Protein AF-A0A3S0AS24-F1 (afdb_monomer_lite)

pLDDT: mean 82.42, std 18.76, range [34.5, 97.25]

Radius of gyration: 25.67 Å; chains: 1; bounding box: 55×40×89 Å

Sequence (130 aa):
MEHPVVGIARPVATGILGVAVSIGLSGCAGFYQQHRDFQNGWRTGEIVEIGRATEIQRSGRTDCRKTVSPNELALNRFAILADRSTG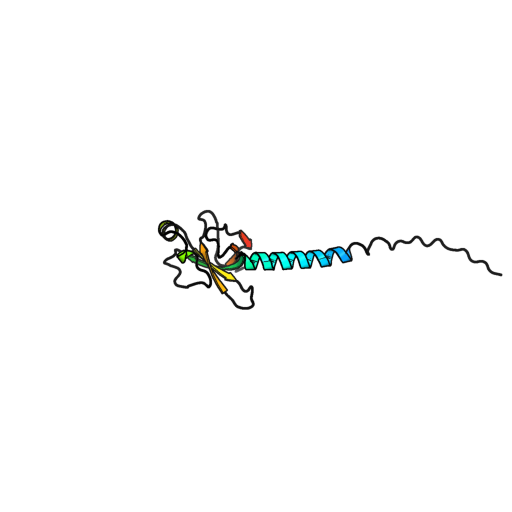QRHAHIVMLDPETSLELGDIVSTNVVRCGTPIRVLSHARAPHG

Foldseek 3Di:
DDDDDDDPDDPPPPDPVPPPVVVVVVVVVVVVVVVVCVVQQKFWFFWADKAQLVVPPDDFPFAVCVPDDPVLSHPWMWTWGWGCVPVDTTTAIATADPPDDADGGFTWIFGRHPHPTYIGGPGHHDDPPD

Secondary structure (DSSP, 8-state):
-------------SSSTTTHHHHHHHHHHHHHHHHHHHHTTEEEEEEEEEEETTT-----SEEGGGTS-HHHHHH-EEEEEEE-TTSS-EEEEEEEPTT----TT-EEEEESSSTTPPPEEEEPPPPP--

Structure (mmCIF, N/CA/C/O backbone):
data_AF-A0A3S0AS24-F1
#
_entry.id   AF-A0A3S0AS24-F1
#
loop_
_atom_site.group_PDB
_atom_site.id
_atom_site.type_symbol
_atom_site.label_atom_id
_atom_site.label_alt_id
_atom_site.label_comp_id
_atom_site.label_asym_id
_atom_site.label_entity_id
_atom_site.label_seq_id
_atom_site.pdbx_PDB_ins_code
_atom_site.Cartn_x
_atom_sit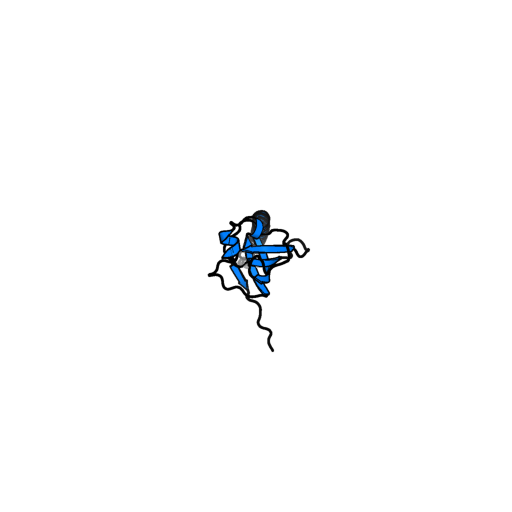e.Cartn_y
_atom_site.Cartn_z
_atom_site.occupancy
_atom_site.B_iso_or_equiv
_atom_site.auth_seq_id
_atom_site.auth_comp_id
_atom_site.auth_asym_id
_atom_site.auth_atom_id
_atom_site.pdbx_PDB_model_num
ATOM 1 N N . MET A 1 1 ? 41.341 -0.493 -74.377 1.00 36.25 1 MET A N 1
ATOM 2 C CA . MET A 1 1 ? 40.927 0.875 -74.003 1.00 36.25 1 MET A CA 1
ATOM 3 C C . MET A 1 1 ? 39.398 0.846 -73.956 1.00 36.25 1 MET A C 1
ATOM 5 O O . MET A 1 1 ? 38.766 1.083 -74.968 1.00 36.25 1 MET A O 1
ATOM 9 N N . GLU A 1 2 ? 38.789 0.131 -73.007 1.00 37.09 2 GLU A N 1
ATOM 10 C CA . GLU A 1 2 ? 38.563 0.483 -71.588 1.00 37.09 2 GLU A CA 1
ATOM 11 C C . GLU A 1 2 ? 37.640 1.706 -71.428 1.00 37.09 2 GLU A C 1
ATOM 13 O O . GLU A 1 2 ? 38.128 2.819 -71.271 1.00 37.09 2 GLU A O 1
ATOM 18 N N . HIS A 1 3 ? 36.321 1.486 -71.411 1.00 34.50 3 HIS A N 1
ATOM 19 C CA . HIS A 1 3 ? 35.382 2.294 -70.622 1.00 34.50 3 HIS A CA 1
ATOM 20 C C . HIS A 1 3 ? 34.337 1.357 -69.990 1.00 34.50 3 HIS A C 1
ATOM 22 O O . HIS A 1 3 ? 33.562 0.738 -70.723 1.00 34.50 3 HIS A O 1
ATOM 28 N N . PRO A 1 4 ? 34.329 1.194 -68.655 1.00 41.06 4 PRO A N 1
ATOM 29 C CA . PRO A 1 4 ? 33.414 0.287 -67.981 1.00 41.06 4 PRO A CA 1
ATOM 30 C C . PRO A 1 4 ? 32.018 0.899 -67.822 1.00 41.06 4 PRO A C 1
ATOM 32 O O . PRO A 1 4 ? 31.844 2.085 -67.545 1.00 41.06 4 PRO A O 1
ATOM 35 N N . VAL A 1 5 ? 31.022 0.028 -67.972 1.00 43.16 5 VAL A N 1
ATOM 36 C CA . VAL A 1 5 ? 29.609 0.257 -67.664 1.00 43.16 5 VAL A CA 1
ATOM 37 C C . VAL A 1 5 ? 29.468 0.593 -66.177 1.00 43.16 5 VAL A C 1
ATOM 39 O O . VAL A 1 5 ? 29.747 -0.239 -65.314 1.00 43.16 5 VAL A O 1
ATOM 42 N N . VAL A 1 6 ? 29.021 1.812 -65.869 1.00 44.31 6 VAL A N 1
ATOM 43 C CA . VAL A 1 6 ? 28.631 2.215 -64.512 1.00 44.31 6 VAL A CA 1
ATOM 44 C C . VAL A 1 6 ? 27.309 1.528 -64.170 1.00 44.31 6 VAL A C 1
ATOM 46 O O . VAL A 1 6 ? 26.243 1.894 -64.665 1.00 44.31 6 VAL A O 1
ATOM 49 N N . GLY A 1 7 ? 27.393 0.491 -63.338 1.00 38.81 7 GLY A N 1
ATOM 50 C CA . GLY A 1 7 ? 26.240 -0.179 -62.752 1.00 38.81 7 GLY A CA 1
ATOM 51 C C . GLY A 1 7 ? 25.493 0.752 -61.798 1.00 38.81 7 GLY A C 1
ATOM 52 O O . GLY A 1 7 ? 26.069 1.299 -60.858 1.00 38.81 7 GLY A O 1
ATOM 53 N N . ILE A 1 8 ? 24.192 0.916 -62.032 1.00 46.84 8 ILE A N 1
ATOM 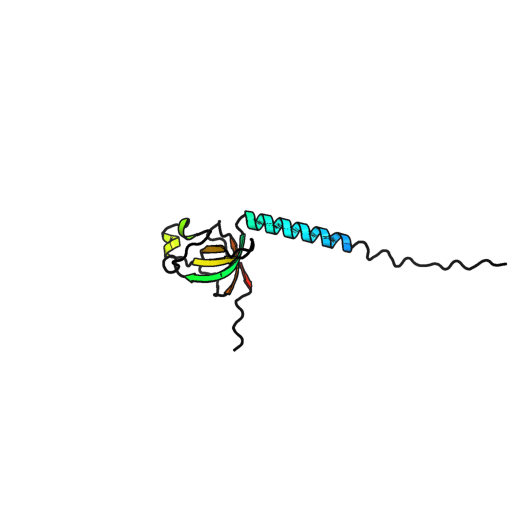54 C CA . ILE A 1 8 ? 23.277 1.627 -61.138 1.00 46.84 8 ILE A CA 1
ATOM 55 C C . ILE A 1 8 ? 23.078 0.761 -59.887 1.00 46.84 8 ILE A C 1
ATOM 57 O O . ILE A 1 8 ? 22.237 -0.138 -59.859 1.00 46.84 8 ILE A O 1
ATOM 61 N N . ALA A 1 9 ? 23.857 1.024 -58.840 1.00 43.84 9 ALA A N 1
ATOM 62 C CA . ALA A 1 9 ? 23.593 0.490 -57.512 1.00 43.84 9 ALA A CA 1
ATOM 63 C C . ALA A 1 9 ? 22.419 1.269 -56.895 1.00 43.84 9 ALA A C 1
ATOM 65 O O . ALA A 1 9 ? 22.542 2.440 -56.539 1.00 43.84 9 ALA A O 1
ATOM 66 N N . ARG A 1 10 ? 21.254 0.624 -56.789 1.00 49.97 10 ARG A N 1
ATOM 67 C CA . ARG A 1 10 ? 20.116 1.137 -56.012 1.00 49.97 10 ARG A CA 1
ATOM 68 C C . ARG A 1 10 ? 20.515 1.184 -54.528 1.00 49.97 10 ARG A C 1
ATOM 70 O O . ARG A 1 10 ? 20.881 0.135 -53.997 1.00 49.97 10 ARG A O 1
ATOM 77 N N . PRO A 1 11 ? 20.416 2.329 -53.828 1.00 44.25 11 PRO A N 1
ATOM 78 C CA . PRO A 1 11 ? 20.713 2.385 -52.406 1.00 44.25 11 PRO A CA 1
ATOM 79 C C . PRO A 1 11 ? 19.534 1.788 -51.629 1.00 44.25 11 PRO A C 1
ATOM 81 O O . PRO A 1 11 ? 18.598 2.482 -51.247 1.00 44.25 11 PRO A O 1
ATOM 84 N N . VAL A 1 12 ? 19.567 0.480 -51.381 1.00 52.78 12 VAL A N 1
ATOM 85 C CA . VAL A 1 12 ? 18.712 -0.166 -50.372 1.00 52.78 12 VAL A CA 1
ATOM 86 C C . VAL A 1 12 ? 19.446 -0.094 -49.032 1.00 52.78 12 VAL A C 1
ATOM 88 O O . VAL A 1 12 ? 19.872 -1.098 -48.477 1.00 52.78 12 VAL A O 1
ATOM 91 N N . ALA A 1 13 ? 19.699 1.118 -48.541 1.00 50.19 13 ALA A N 1
ATOM 92 C CA . ALA A 1 13 ? 20.383 1.328 -47.261 1.00 50.19 13 ALA A CA 1
ATOM 93 C C . ALA A 1 13 ? 19.893 2.603 -46.558 1.00 50.19 13 ALA A C 1
ATOM 95 O O . ALA A 1 13 ? 20.657 3.319 -45.919 1.00 50.19 13 ALA A O 1
ATOM 96 N N . THR A 1 14 ? 18.603 2.914 -46.686 1.00 51.62 14 THR A N 1
ATOM 97 C CA . THR A 1 14 ? 17.998 4.107 -46.071 1.00 51.62 14 THR A CA 1
ATOM 98 C C . THR A 1 14 ? 16.669 3.747 -45.411 1.00 51.62 14 THR A C 1
ATOM 100 O O . THR A 1 14 ? 15.643 4.363 -45.658 1.00 51.62 14 THR A O 1
ATOM 103 N N . GLY A 1 15 ? 16.665 2.684 -44.605 1.00 47.81 15 GLY A N 1
ATOM 104 C CA . GLY A 1 15 ? 15.474 2.265 -43.852 1.00 47.81 15 GLY A CA 1
ATOM 105 C C . GLY A 1 15 ? 15.741 1.834 -42.410 1.00 47.81 15 GLY A C 1
ATOM 106 O O . GLY A 1 15 ? 14.828 1.850 -41.596 1.00 47.81 15 GLY A O 1
ATOM 107 N N . ILE A 1 16 ? 16.984 1.488 -42.058 1.00 52.81 16 ILE A N 1
ATOM 108 C CA . ILE A 1 16 ? 17.288 0.848 -40.764 1.00 52.81 16 ILE A CA 1
ATOM 109 C C . ILE A 1 16 ? 17.858 1.847 -39.735 1.00 52.81 16 ILE A C 1
ATOM 111 O O . ILE A 1 16 ? 17.750 1.627 -38.532 1.00 52.81 16 ILE A O 1
ATOM 115 N N . LEU A 1 17 ? 18.386 3.000 -40.167 1.00 46.69 17 LEU A N 1
ATOM 116 C CA . LEU A 1 17 ? 19.060 3.949 -39.265 1.00 46.69 17 LEU A CA 1
ATOM 117 C C . LEU A 1 17 ? 18.104 4.847 -38.446 1.00 46.69 17 LEU A C 1
ATOM 119 O O . LEU A 1 17 ? 18.524 5.443 -37.461 1.00 46.69 17 LEU A O 1
ATOM 123 N N . GLY A 1 18 ? 16.823 4.937 -38.820 1.00 48.66 18 GLY A N 1
ATOM 124 C CA . GLY A 1 18 ? 15.841 5.786 -38.128 1.00 48.66 18 GLY A CA 1
ATOM 125 C C . GLY A 1 18 ? 15.238 5.176 -36.856 1.00 48.66 18 GLY A C 1
ATOM 126 O O . GLY A 1 18 ? 14.749 5.910 -36.004 1.00 48.66 18 GLY A O 1
ATOM 127 N N . VAL A 1 19 ? 15.285 3.848 -36.702 1.00 54.06 19 VAL A N 1
ATOM 128 C CA . VAL A 1 19 ? 14.578 3.131 -35.620 1.00 54.06 19 VAL A CA 1
ATOM 129 C C . VAL A 1 19 ? 15.441 2.972 -34.360 1.00 54.06 19 VAL A C 1
ATOM 131 O O . VAL A 1 19 ? 14.922 2.940 -33.247 1.00 54.06 19 VAL A O 1
ATOM 134 N N . ALA A 1 20 ? 16.770 2.931 -34.497 1.00 53.91 20 ALA A N 1
ATOM 135 C CA . ALA A 1 20 ? 17.675 2.686 -33.370 1.00 53.91 20 ALA A CA 1
ATOM 136 C C . ALA A 1 20 ? 17.741 3.854 -32.360 1.00 53.91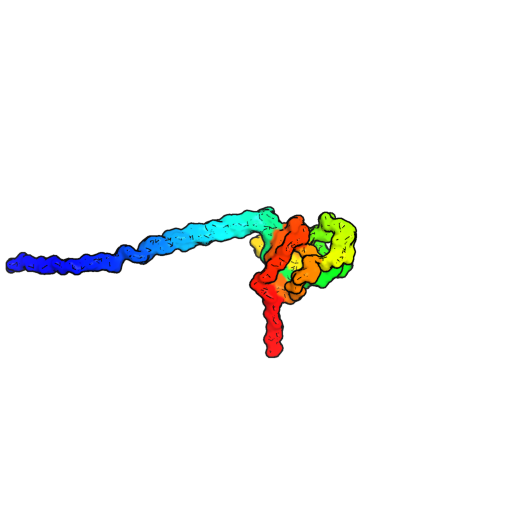 20 ALA A C 1
ATOM 138 O O . ALA A 1 20 ? 17.905 3.624 -31.163 1.00 53.91 20 ALA A O 1
ATOM 139 N N . VAL A 1 21 ? 17.562 5.102 -32.811 1.00 55.88 21 VAL A N 1
ATOM 140 C CA . VAL A 1 21 ? 17.611 6.294 -31.937 1.00 55.88 21 VAL A CA 1
ATOM 141 C C . VAL A 1 21 ? 16.356 6.415 -31.060 1.00 55.88 21 VAL A C 1
ATOM 143 O O . VAL A 1 21 ? 16.420 6.921 -29.940 1.00 55.88 21 VAL A O 1
ATOM 146 N N . SER A 1 22 ? 15.213 5.900 -31.518 1.00 55.34 22 SER A N 1
ATOM 147 C CA . SER A 1 22 ? 13.934 5.998 -30.802 1.00 55.34 22 SER A CA 1
ATOM 148 C C . SER A 1 22 ? 13.893 5.128 -29.539 1.00 55.34 22 SER A C 1
ATOM 150 O O . SER A 1 22 ? 13.251 5.490 -28.552 1.00 55.34 22 SER A O 1
ATOM 152 N N . ILE A 1 23 ? 14.602 3.994 -29.542 1.00 59.19 23 ILE A N 1
ATOM 153 C CA . ILE A 1 23 ? 14.558 3.009 -28.451 1.00 59.19 23 ILE A CA 1
ATOM 154 C C . ILE A 1 23 ? 15.260 3.554 -27.196 1.00 59.19 23 ILE A C 1
ATOM 156 O O . ILE A 1 23 ? 14.741 3.402 -26.090 1.00 59.19 23 ILE A O 1
ATOM 160 N N . GLY A 1 24 ? 16.377 4.275 -27.350 1.00 60.06 24 GLY A N 1
ATOM 161 C CA . GLY A 1 24 ? 17.136 4.824 -26.218 1.00 60.06 24 GLY A CA 1
ATOM 162 C C . GLY A 1 24 ? 16.377 5.881 -25.404 1.00 60.06 24 GLY A C 1
ATOM 163 O O . GLY A 1 24 ? 16.440 5.879 -24.176 1.00 60.06 24 GLY A O 1
ATOM 164 N N . LEU A 1 25 ? 15.606 6.752 -26.063 1.00 60.56 25 LEU A N 1
ATOM 165 C CA . LEU A 1 25 ? 14.868 7.829 -25.385 1.00 60.56 25 LEU A CA 1
ATOM 166 C C . LEU A 1 25 ? 13.671 7.309 -24.574 1.00 60.56 25 LEU A C 1
ATOM 168 O O . LEU A 1 25 ? 13.365 7.848 -23.508 1.00 60.56 25 LEU A O 1
ATOM 172 N N . SER A 1 26 ? 13.026 6.234 -25.039 1.00 67.50 26 SER A N 1
ATOM 173 C CA . SER A 1 26 ? 11.899 5.613 -24.331 1.00 67.50 26 SER A CA 1
ATOM 174 C C . SER A 1 26 ? 12.306 5.007 -22.978 1.00 67.50 26 SER A C 1
ATOM 176 O O . SER A 1 26 ? 11.570 5.131 -21.997 1.00 67.50 26 SER A O 1
ATOM 178 N N . GLY A 1 27 ? 13.518 4.444 -22.886 1.00 70.56 27 GLY A N 1
ATOM 179 C CA . GLY A 1 27 ? 14.053 3.877 -21.645 1.00 70.56 27 GLY A CA 1
ATOM 180 C C . GLY A 1 27 ? 14.282 4.925 -20.550 1.00 70.56 27 GLY A C 1
ATOM 181 O O . GLY A 1 27 ? 13.936 4.699 -19.389 1.00 70.56 27 GLY A O 1
ATOM 182 N N . CYS A 1 28 ? 14.793 6.106 -20.912 1.00 78.81 28 CYS A N 1
ATOM 183 C CA . CYS A 1 28 ? 15.018 7.198 -19.959 1.00 78.81 28 CYS A CA 1
ATOM 184 C C . CYS A 1 28 ? 13.706 7.763 -19.397 1.00 78.81 28 CYS A C 1
ATOM 186 O O . CYS A 1 28 ? 13.614 8.031 -18.198 1.00 78.81 28 CYS A O 1
ATOM 188 N N . ALA A 1 29 ? 12.682 7.919 -20.243 1.00 80.88 29 ALA A N 1
ATOM 189 C CA . ALA A 1 29 ? 11.369 8.395 -19.809 1.00 80.88 29 ALA A CA 1
ATOM 190 C C . ALA A 1 29 ? 10.716 7.425 -18.809 1.00 80.88 29 ALA A C 1
ATOM 192 O O . ALA A 1 29 ? 10.196 7.861 -17.781 1.00 80.88 29 ALA A O 1
ATOM 193 N N . GLY A 1 30 ? 10.812 6.115 -19.065 1.00 82.56 30 GLY A N 1
ATOM 194 C CA . GLY A 1 30 ? 10.324 5.085 -18.145 1.00 82.56 30 GLY A CA 1
ATOM 195 C C . GLY A 1 30 ? 11.030 5.126 -16.788 1.00 82.56 30 GLY A C 1
ATOM 196 O O . GLY A 1 30 ? 10.372 5.118 -15.748 1.00 82.56 30 GLY A O 1
ATOM 197 N N . PHE A 1 31 ? 12.360 5.259 -16.781 1.00 84.81 31 PHE A N 1
ATOM 198 C CA . PHE A 1 31 ? 13.129 5.392 -15.541 1.00 84.81 31 PHE A CA 1
ATOM 199 C C . PHE A 1 31 ? 12.748 6.650 -14.747 1.00 84.81 31 PHE A C 1
ATOM 201 O O . PHE A 1 31 ? 12.539 6.584 -13.534 1.00 84.81 31 PHE A O 1
ATOM 208 N N . TYR A 1 32 ? 12.624 7.794 -15.424 1.00 85.31 32 TYR A N 1
ATOM 209 C CA . TYR A 1 32 ? 12.239 9.046 -14.777 1.00 85.31 32 TYR A CA 1
ATOM 210 C C . TYR A 1 32 ? 10.843 8.955 -14.153 1.00 85.31 32 TYR A C 1
ATOM 212 O O . TYR A 1 32 ? 10.639 9.386 -13.016 1.00 85.31 32 TYR A O 1
ATOM 220 N N . GLN A 1 33 ? 9.895 8.346 -14.869 1.00 87.31 33 GLN A N 1
ATOM 221 C CA . GLN A 1 33 ? 8.548 8.129 -14.359 1.00 87.31 33 GLN A CA 1
ATOM 222 C C . GLN A 1 33 ? 8.553 7.208 -13.138 1.00 87.31 33 GLN A C 1
ATOM 224 O O . GLN A 1 33 ? 7.980 7.565 -12.113 1.00 87.31 33 GLN A O 1
ATOM 229 N N . GLN A 1 34 ? 9.288 6.095 -13.191 1.00 86.62 34 GLN A N 1
ATOM 230 C CA . GLN A 1 34 ? 9.432 5.191 -12.050 1.00 86.62 34 GLN A CA 1
ATOM 231 C C . GLN A 1 34 ? 10.026 5.896 -10.823 1.00 86.62 34 GLN A C 1
ATOM 233 O O . GLN A 1 34 ? 9.560 5.694 -9.700 1.00 86.62 34 GLN A O 1
ATOM 238 N N . HIS A 1 35 ? 11.026 6.758 -11.021 1.00 88.62 35 HIS A N 1
ATOM 239 C CA . HIS A 1 35 ? 11.584 7.552 -9.933 1.00 88.62 35 HIS A CA 1
ATOM 240 C C . HIS A 1 35 ? 10.539 8.499 -9.330 1.00 88.62 35 HIS A C 1
ATOM 242 O O . HIS A 1 35 ? 10.386 8.557 -8.111 1.00 88.62 35 HIS A O 1
ATOM 248 N N . ARG A 1 36 ? 9.786 9.221 -10.168 1.00 91.44 36 ARG A N 1
ATOM 249 C CA . ARG A 1 36 ? 8.724 10.128 -9.709 1.00 91.44 36 ARG A CA 1
ATOM 250 C C . ARG A 1 36 ? 7.620 9.385 -8.967 1.00 91.44 36 ARG A C 1
ATOM 252 O O . ARG A 1 36 ? 7.210 9.835 -7.901 1.00 91.44 36 ARG A O 1
ATOM 259 N N . ASP A 1 37 ? 7.179 8.245 -9.482 1.00 92.81 37 ASP A N 1
ATOM 260 C CA . ASP A 1 37 ? 6.165 7.409 -8.842 1.00 92.81 37 ASP A CA 1
ATOM 261 C C . ASP A 1 37 ? 6.638 6.948 -7.460 1.00 92.81 37 ASP A C 1
ATOM 263 O O . ASP A 1 37 ? 5.903 7.078 -6.476 1.00 92.81 37 ASP A O 1
ATOM 267 N N . PHE A 1 38 ? 7.902 6.527 -7.347 1.00 91.38 38 PHE A N 1
ATOM 268 C CA . PHE A 1 38 ? 8.504 6.171 -6.068 1.00 91.38 38 PHE A CA 1
ATOM 269 C C . PHE A 1 38 ? 8.513 7.339 -5.070 1.00 91.38 38 PHE A C 1
ATOM 271 O O . PHE A 1 38 ? 8.117 7.157 -3.912 1.00 91.38 38 PHE A O 1
ATOM 278 N N . GLN A 1 39 ? 8.924 8.535 -5.503 1.00 92.12 39 GLN A N 1
ATOM 279 C CA . GLN A 1 39 ? 8.906 9.741 -4.664 1.00 92.12 39 GLN A CA 1
ATOM 280 C C . GLN A 1 39 ? 7.484 10.113 -4.227 1.00 92.12 39 GLN A C 1
ATOM 282 O O . GLN A 1 39 ? 7.267 10.528 -3.093 1.00 92.12 39 GLN A O 1
ATOM 287 N N . ASN A 1 40 ? 6.498 9.877 -5.092 1.00 94.81 40 ASN A N 1
ATOM 288 C CA . ASN A 1 40 ? 5.084 10.117 -4.810 1.00 94.81 40 ASN A CA 1
ATOM 289 C C . ASN A 1 40 ? 4.431 9.017 -3.950 1.00 94.81 40 ASN A C 1
ATOM 291 O O . ASN A 1 40 ? 3.223 9.063 -3.717 1.00 94.81 40 ASN A O 1
ATOM 295 N N . GLY A 1 41 ? 5.201 8.033 -3.476 1.00 95.00 41 GLY A N 1
ATOM 296 C CA . GLY A 1 41 ? 4.735 6.991 -2.561 1.00 95.00 41 GLY A CA 1
ATOM 297 C C . GLY A 1 41 ? 4.219 5.718 -3.231 1.00 95.00 41 GLY A C 1
ATOM 298 O O . GLY A 1 41 ? 3.728 4.838 -2.529 1.00 95.00 41 GLY A O 1
ATOM 299 N N . TRP A 1 42 ? 4.333 5.567 -4.552 1.00 96.31 42 TRP A N 1
ATOM 300 C CA . TRP A 1 42 ? 3.977 4.311 -5.215 1.00 96.31 42 TRP A CA 1
ATOM 301 C C . TRP A 1 42 ? 5.004 3.222 -4.916 1.00 96.31 42 TRP A C 1
ATOM 303 O O . TRP A 1 42 ? 6.215 3.440 -5.019 1.00 96.31 42 TRP A O 1
ATOM 313 N N . ARG A 1 43 ? 4.530 2.037 -4.535 1.00 96.06 43 ARG A N 1
ATOM 314 C CA . ARG A 1 43 ? 5.357 0.848 -4.321 1.00 96.06 43 ARG A CA 1
ATOM 315 C C . ARG A 1 43 ? 4.787 -0.306 -5.114 1.00 96.06 43 ARG A C 1
ATOM 317 O O . ARG A 1 43 ? 3.578 -0.515 -5.119 1.00 96.06 43 ARG A O 1
ATOM 324 N N . THR A 1 44 ? 5.691 -1.056 -5.728 1.00 95.81 44 THR A N 1
ATOM 325 C CA . THR A 1 44 ? 5.397 -2.369 -6.285 1.00 95.81 44 THR A CA 1
ATOM 326 C C . THR A 1 44 ? 6.052 -3.407 -5.392 1.00 95.81 44 THR A C 1
ATOM 328 O O . THR A 1 44 ? 7.260 -3.335 -5.156 1.00 95.81 44 THR A O 1
ATOM 331 N N . GLY A 1 45 ? 5.267 -4.339 -4.867 1.00 95.56 45 GLY A N 1
ATOM 332 C CA . GLY A 1 45 ? 5.743 -5.301 -3.884 1.00 95.56 45 GLY A CA 1
ATOM 333 C C . GLY A 1 45 ? 4.816 -6.493 -3.725 1.00 95.56 45 GLY A C 1
ATOM 334 O O . GLY A 1 45 ? 3.769 -6.575 -4.355 1.00 95.56 45 GLY A O 1
ATOM 335 N N . GLU A 1 46 ? 5.248 -7.415 -2.882 1.00 96.88 46 GLU A N 1
ATOM 336 C CA . GLU A 1 46 ? 4.567 -8.670 -2.582 1.00 96.88 46 GLU A CA 1
ATOM 337 C C . GLU A 1 46 ? 3.671 -8.506 -1.351 1.00 96.88 46 GLU A C 1
ATOM 339 O O . GLU A 1 46 ? 4.105 -7.938 -0.344 1.00 96.88 46 GLU A O 1
ATOM 344 N N . ILE A 1 47 ? 2.449 -9.030 -1.399 1.00 96.81 47 ILE A N 1
ATOM 345 C CA . ILE A 1 47 ? 1.588 -9.137 -0.220 1.00 96.81 47 ILE A CA 1
ATOM 346 C C . ILE A 1 47 ? 2.047 -10.307 0.641 1.00 96.81 47 ILE A C 1
ATOM 348 O O . ILE A 1 47 ? 2.017 -11.453 0.209 1.00 96.81 47 ILE A O 1
ATOM 352 N N . VAL A 1 48 ? 2.456 -10.034 1.878 1.00 96.12 48 VAL A N 1
ATOM 353 C CA . VAL A 1 48 ? 3.015 -11.066 2.772 1.00 96.12 48 VAL A CA 1
ATOM 354 C C . VAL A 1 48 ? 2.200 -11.339 4.022 1.00 96.12 48 VAL A C 1
ATOM 356 O O . VAL A 1 48 ? 2.488 -12.286 4.748 1.00 96.12 48 VAL A O 1
ATOM 359 N N . GLU A 1 49 ? 1.203 -10.510 4.294 1.00 96.38 49 GLU A N 1
ATOM 360 C CA . GLU A 1 49 ? 0.284 -10.681 5.413 1.00 96.38 49 GLU A CA 1
ATOM 361 C C . GLU A 1 49 ? -0.994 -9.902 5.103 1.00 96.38 49 GLU A C 1
ATOM 363 O O . GLU A 1 49 ? -0.913 -8.805 4.550 1.00 96.38 49 GLU A O 1
ATOM 368 N N . ILE A 1 50 ? -2.153 -10.453 5.457 1.00 95.75 50 ILE A N 1
ATOM 369 C CA . ILE A 1 50 ? -3.465 -9.810 5.330 1.00 95.75 50 ILE A CA 1
ATOM 370 C C . ILE A 1 50 ? -4.205 -10.035 6.646 1.00 95.75 50 ILE A C 1
ATOM 372 O O . ILE A 1 50 ? -4.200 -11.147 7.171 1.00 95.75 50 ILE A O 1
ATOM 376 N N . GLY A 1 51 ? -4.865 -9.005 7.166 1.00 95.12 51 GLY A N 1
ATOM 377 C CA . GLY A 1 51 ? -5.652 -9.120 8.389 1.00 95.12 51 GLY A CA 1
ATOM 378 C C . GLY A 1 51 ? -6.327 -7.816 8.786 1.00 95.12 51 GLY A C 1
ATOM 379 O O . GLY A 1 51 ? -6.205 -6.792 8.116 1.00 95.12 51 GLY A O 1
ATOM 380 N N .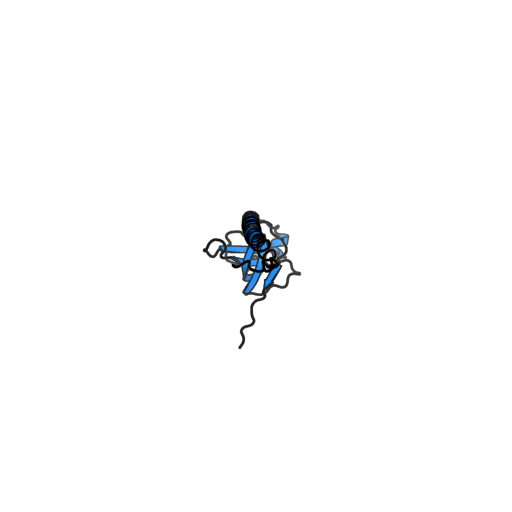 ARG A 1 52 ? -7.053 -7.836 9.898 1.00 95.19 52 ARG A N 1
ATOM 381 C CA . ARG A 1 52 ? -7.564 -6.626 10.551 1.00 95.19 52 ARG A CA 1
ATOM 382 C C . ARG A 1 52 ? -6.417 -5.830 11.170 1.00 95.19 52 ARG A C 1
ATOM 384 O O . ARG A 1 52 ? -5.336 -6.358 11.431 1.00 95.19 52 ARG A O 1
ATOM 391 N N . ALA A 1 53 ? -6.674 -4.558 11.476 1.00 93.88 53 ALA A N 1
ATOM 392 C CA . ALA A 1 53 ? -5.676 -3.673 12.076 1.00 93.88 53 ALA A CA 1
ATOM 393 C C . ALA A 1 53 ? -5.018 -4.253 13.341 1.00 93.88 53 ALA A C 1
ATOM 395 O O . ALA A 1 53 ? -3.825 -4.038 13.552 1.00 93.88 53 ALA A O 1
ATOM 396 N N . THR A 1 54 ? -5.792 -4.984 14.151 1.00 93.00 54 THR A N 1
ATOM 397 C CA . THR A 1 54 ? -5.373 -5.607 15.416 1.00 93.00 54 THR A CA 1
ATOM 398 C C . THR A 1 54 ? -4.668 -6.954 15.250 1.00 93.00 54 THR A C 1
ATOM 400 O O . THR A 1 54 ? -3.985 -7.388 16.171 1.00 93.00 54 THR A O 1
ATOM 403 N N . GLU A 1 55 ? -4.823 -7.621 14.106 1.00 95.62 55 GLU A N 1
ATOM 404 C CA . GLU A 1 55 ? -4.216 -8.934 13.836 1.00 95.62 55 GLU A CA 1
ATOM 405 C C . GLU A 1 55 ? -2.771 -8.785 13.351 1.00 95.62 55 GLU A C 1
ATOM 407 O O . GLU A 1 55 ? -1.910 -9.598 13.685 1.00 95.62 55 GLU A O 1
ATOM 412 N N . ILE A 1 56 ? -2.488 -7.701 12.625 1.00 94.56 56 ILE A N 1
ATOM 413 C CA . ILE A 1 56 ? -1.147 -7.386 12.137 1.00 94.56 56 ILE A CA 1
ATOM 414 C C . ILE A 1 56 ? -0.329 -6.762 13.271 1.00 94.56 56 ILE A C 1
ATOM 416 O O . ILE A 1 56 ? -0.425 -5.571 13.552 1.00 94.56 56 ILE A O 1
ATOM 420 N N . GLN A 1 57 ? 0.520 -7.540 13.936 1.00 91.12 57 GLN A N 1
ATOM 421 C CA . GLN A 1 57 ? 1.327 -7.012 15.048 1.00 91.12 57 GLN A CA 1
ATOM 422 C C . GLN A 1 57 ? 2.534 -6.189 14.584 1.00 91.12 57 GLN A C 1
ATOM 424 O O . GLN A 1 57 ? 3.033 -5.328 15.310 1.00 91.12 57 GLN A O 1
ATOM 429 N N . ARG A 1 58 ? 3.024 -6.448 13.369 1.00 88.56 58 ARG A N 1
ATOM 430 C CA . ARG A 1 58 ? 4.205 -5.767 12.830 1.00 88.56 58 ARG A CA 1
ATOM 431 C C . ARG A 1 58 ? 3.887 -4.317 12.471 1.00 88.56 58 ARG A C 1
ATOM 433 O O . ARG A 1 58 ? 2.753 -3.966 12.145 1.00 88.56 58 ARG A O 1
ATOM 440 N N . SER A 1 59 ? 4.909 -3.469 12.523 1.00 89.56 59 SER A N 1
ATOM 441 C CA . SER A 1 59 ? 4.872 -2.117 11.969 1.00 89.56 59 SER A CA 1
ATOM 442 C C . SER A 1 59 ? 5.570 -2.086 10.609 1.00 89.56 59 SER A C 1
ATOM 444 O O . SER A 1 59 ? 6.454 -2.895 10.321 1.00 89.56 59 SER A O 1
ATOM 446 N N . GLY A 1 60 ? 5.145 -1.156 9.757 1.00 91.50 60 GLY A N 1
ATOM 447 C CA . GLY A 1 60 ? 5.790 -0.870 8.479 1.00 91.50 60 GLY A CA 1
ATOM 448 C C . GLY A 1 60 ? 6.584 0.433 8.523 1.00 91.50 60 GLY A C 1
ATOM 449 O O . GLY A 1 60 ? 6.374 1.284 9.389 1.00 91.50 60 GLY A O 1
ATOM 450 N N . ARG A 1 61 ? 7.460 0.620 7.534 1.00 94.25 61 ARG A N 1
ATOM 451 C CA . ARG A 1 61 ? 8.118 1.899 7.240 1.00 94.25 61 ARG A CA 1
ATOM 452 C C . ARG A 1 61 ? 7.092 3.001 6.973 1.00 94.25 61 ARG A C 1
ATOM 454 O O . ARG A 1 61 ? 7.296 4.137 7.387 1.00 94.25 61 ARG A O 1
ATOM 461 N N . THR A 1 62 ? 5.992 2.655 6.308 1.00 95.56 62 THR A N 1
ATOM 462 C CA . THR A 1 62 ? 4.751 3.438 6.345 1.00 95.56 62 THR A CA 1
ATOM 463 C C . THR A 1 62 ? 3.624 2.561 6.869 1.00 95.56 62 THR A C 1
ATOM 465 O O . THR A 1 62 ? 3.647 1.339 6.695 1.00 95.56 62 THR A O 1
ATOM 468 N N . ASP A 1 63 ? 2.663 3.180 7.552 1.00 96.88 63 ASP A N 1
ATOM 469 C CA . ASP A 1 63 ? 1.585 2.458 8.217 1.00 96.88 63 ASP A CA 1
ATOM 470 C C . ASP A 1 63 ? 0.270 3.231 8.145 1.00 96.88 63 ASP A C 1
ATOM 472 O O . ASP A 1 63 ? 0.060 4.191 8.890 1.00 96.88 63 ASP A O 1
ATOM 476 N N . CYS A 1 64 ? -0.616 2.795 7.248 1.00 96.06 64 CYS A N 1
ATOM 477 C CA . CYS A 1 64 ? -1.914 3.429 7.046 1.00 96.06 64 CYS A CA 1
ATOM 478 C C . CYS A 1 64 ? -2.853 3.329 8.247 1.00 96.06 64 CYS A C 1
ATOM 480 O O . CYS A 1 64 ? -3.753 4.150 8.379 1.00 96.06 64 CYS A O 1
ATOM 482 N N . ARG A 1 65 ? -2.628 2.399 9.181 1.00 95.75 65 ARG A N 1
ATOM 483 C CA . ARG A 1 65 ? -3.453 2.299 10.396 1.00 95.75 65 ARG A CA 1
ATOM 484 C C . ARG A 1 65 ? -3.324 3.525 11.297 1.00 95.75 65 ARG A C 1
ATOM 486 O O . ARG A 1 65 ? -4.184 3.760 12.135 1.00 95.75 65 ARG A O 1
ATOM 493 N N . LYS A 1 66 ? -2.242 4.294 11.144 1.00 94.88 66 LYS A N 1
ATOM 494 C CA . LYS A 1 66 ? -1.960 5.485 11.956 1.00 94.88 66 LYS A CA 1
ATOM 495 C C . LYS A 1 66 ? -2.624 6.756 11.429 1.00 94.88 66 LYS A C 1
ATOM 497 O O . LYS A 1 66 ? -2.608 7.762 12.129 1.00 94.88 66 LYS A O 1
ATOM 502 N N . THR A 1 67 ? -3.137 6.739 10.200 1.00 92.38 67 THR A N 1
ATOM 503 C CA . THR A 1 67 ? -3.653 7.936 9.516 1.00 92.38 67 THR A CA 1
ATOM 504 C C . THR A 1 67 ? -5.138 7.854 9.185 1.00 92.38 67 THR A C 1
ATOM 506 O O . THR A 1 67 ? -5.755 8.891 8.957 1.00 92.38 67 THR A O 1
ATOM 509 N N . VAL A 1 68 ? -5.713 6.650 9.158 1.00 91.75 68 VAL A N 1
ATOM 510 C CA . VAL A 1 68 ? -7.148 6.435 8.928 1.00 91.75 68 VAL A CA 1
ATOM 511 C C . VAL A 1 68 ? -7.975 6.732 10.181 1.00 91.75 68 VAL A C 1
ATOM 513 O O . VAL A 1 68 ? -7.469 6.709 11.305 1.00 91.75 68 VAL A O 1
ATOM 516 N N . SER A 1 69 ? -9.266 7.006 9.997 1.00 93.25 69 SER A N 1
ATOM 517 C CA . SER A 1 69 ? -10.195 7.228 11.106 1.00 93.25 69 SER A CA 1
ATOM 518 C C . SER A 1 69 ? -10.420 5.950 11.937 1.00 93.25 69 SER A C 1
ATOM 520 O O . SER A 1 69 ? -10.245 4.838 11.431 1.00 93.25 69 SER A O 1
ATOM 522 N N . PRO A 1 70 ? -10.882 6.057 13.199 1.00 93.31 70 PRO A N 1
ATOM 523 C CA . PRO A 1 70 ? -11.200 4.884 14.019 1.00 93.31 70 PRO A CA 1
ATOM 524 C C . PRO A 1 70 ? -12.235 3.945 13.384 1.00 93.31 70 PRO A C 1
ATOM 526 O O . PRO A 1 70 ? -12.146 2.730 13.542 1.00 93.31 70 PRO A O 1
ATOM 529 N N . ASN A 1 71 ? -13.199 4.497 12.641 1.00 92.62 71 ASN A N 1
ATOM 530 C CA . ASN A 1 71 ? -14.203 3.707 11.933 1.00 92.62 71 ASN A CA 1
ATOM 531 C C . ASN A 1 71 ? -13.573 2.909 10.782 1.00 92.62 71 ASN A C 1
ATOM 533 O O . ASN A 1 71 ? -13.801 1.709 10.658 1.00 92.62 71 ASN A O 1
ATOM 537 N N . GLU A 1 72 ? -12.720 3.548 9.980 1.00 92.00 72 GLU A N 1
ATOM 538 C CA . GLU A 1 72 ? -11.979 2.863 8.916 1.00 92.00 72 GLU A CA 1
ATOM 539 C C . GLU A 1 72 ? -11.028 1.800 9.472 1.00 92.00 72 GLU A C 1
ATOM 541 O O . GLU A 1 72 ? -10.878 0.743 8.867 1.00 92.00 72 GLU A O 1
ATOM 546 N N . LEU A 1 73 ? -10.421 2.047 10.634 1.00 93.69 73 LEU A N 1
ATOM 547 C CA . LEU A 1 73 ? -9.547 1.089 11.306 1.00 93.69 73 LEU A CA 1
ATOM 548 C C . LEU A 1 73 ? -10.294 -0.184 11.740 1.00 93.69 73 LEU A C 1
ATOM 550 O O . LEU A 1 73 ? -9.721 -1.273 11.707 1.00 93.69 73 LEU A O 1
ATOM 554 N N . ALA A 1 74 ? -11.555 -0.041 12.159 1.00 92.06 74 ALA A N 1
ATOM 555 C CA . ALA A 1 74 ? -12.392 -1.145 12.620 1.00 92.06 74 ALA A CA 1
ATOM 556 C C . ALA A 1 74 ? -13.039 -1.933 11.470 1.00 92.06 74 ALA A C 1
ATOM 558 O O . ALA A 1 74 ? -13.215 -3.146 11.590 1.00 92.06 74 ALA A O 1
ATOM 559 N N . LEU A 1 75 ? -13.406 -1.252 10.380 1.00 91.12 75 LEU A N 1
ATOM 560 C CA . LEU A 1 75 ? -14.144 -1.850 9.264 1.00 91.12 75 LEU A CA 1
ATOM 561 C C . LEU A 1 75 ? -13.239 -2.430 8.176 1.00 91.12 75 LEU A C 1
ATOM 563 O O . LEU A 1 75 ? -13.606 -3.423 7.550 1.00 91.12 75 LEU A O 1
ATOM 567 N N . ASN A 1 76 ? -12.073 -1.828 7.933 1.00 92.81 76 ASN A N 1
ATOM 568 C CA . ASN A 1 76 ? -11.219 -2.244 6.828 1.00 92.81 76 ASN A CA 1
ATOM 569 C C . ASN A 1 76 ? -10.225 -3.330 7.235 1.00 92.81 76 ASN A C 1
ATOM 571 O O . ASN A 1 76 ? -9.760 -3.428 8.375 1.00 92.81 76 ASN A O 1
ATOM 575 N N . ARG A 1 77 ? -9.849 -4.132 6.240 1.00 95.25 77 ARG A N 1
ATOM 576 C CA . ARG A 1 77 ? -8.676 -4.999 6.323 1.00 95.25 77 ARG A CA 1
ATOM 577 C C . ARG A 1 77 ? -7.440 -4.231 5.875 1.00 95.25 77 ARG A C 1
ATOM 579 O O . ARG A 1 77 ? -7.515 -3.222 5.178 1.00 95.25 77 ARG A O 1
ATOM 586 N N . PHE A 1 78 ? -6.293 -4.742 6.273 1.00 96.31 78 PHE A N 1
ATOM 587 C CA . PHE A 1 78 ? -4.984 -4.209 5.961 1.00 96.31 78 PHE A CA 1
ATOM 588 C C . PHE A 1 78 ? -4.105 -5.334 5.431 1.00 96.31 78 PHE A C 1
ATOM 590 O O . PHE A 1 78 ? -4.354 -6.515 5.685 1.00 96.31 78 PHE A O 1
ATOM 597 N N . ALA A 1 79 ? -3.064 -4.959 4.704 1.00 96.81 79 ALA A N 1
ATOM 598 C CA . ALA A 1 79 ? -2.039 -5.889 4.271 1.00 96.81 79 ALA A CA 1
ATOM 599 C C . ALA A 1 79 ? -0.646 -5.324 4.505 1.00 96.81 79 ALA A C 1
ATOM 601 O O . ALA A 1 79 ? -0.441 -4.108 4.459 1.00 96.81 79 ALA A O 1
ATOM 602 N N . ILE A 1 80 ? 0.315 -6.221 4.713 1.00 97.25 80 ILE A N 1
ATOM 603 C CA . ILE A 1 80 ? 1.731 -5.887 4.617 1.00 97.25 80 ILE A CA 1
ATOM 604 C C . ILE A 1 80 ? 2.171 -6.104 3.171 1.00 97.25 80 ILE A C 1
ATOM 606 O O . ILE A 1 80 ? 2.212 -7.234 2.685 1.00 97.25 80 ILE A O 1
ATOM 610 N N . LEU A 1 81 ? 2.560 -5.013 2.521 1.00 97.00 81 LEU A N 1
ATOM 611 C CA . LEU A 1 81 ? 3.271 -5.000 1.251 1.00 97.00 81 LEU A CA 1
ATOM 612 C C . LEU A 1 81 ? 4.772 -4.953 1.528 1.00 97.00 81 LEU A C 1
ATOM 614 O O . LEU A 1 81 ? 5.254 -4.051 2.215 1.00 97.00 81 LEU A O 1
ATOM 618 N N . ALA A 1 82 ? 5.519 -5.904 0.978 1.00 96.62 82 ALA A N 1
ATOM 619 C CA . ALA A 1 82 ? 6.969 -5.930 1.053 1.00 96.62 82 ALA A CA 1
ATOM 620 C C . ALA A 1 82 ? 7.596 -5.598 -0.308 1.00 96.62 82 ALA A C 1
ATOM 622 O O . ALA A 1 82 ? 7.435 -6.351 -1.268 1.00 96.62 82 ALA A O 1
ATOM 623 N N . ASP A 1 83 ? 8.358 -4.508 -0.394 1.00 93.94 83 ASP A N 1
ATOM 624 C CA . ASP A 1 83 ? 9.081 -4.120 -1.607 1.00 93.94 83 ASP A CA 1
ATOM 625 C C . ASP A 1 83 ? 10.604 -4.156 -1.405 1.00 93.94 83 ASP A C 1
ATOM 627 O O . ASP A 1 83 ? 11.108 -4.165 -0.282 1.00 93.94 83 ASP A O 1
ATOM 631 N N . ARG A 1 84 ? 11.357 -4.213 -2.510 1.00 88.88 84 ARG A N 1
ATOM 632 C CA . ARG A 1 84 ? 12.835 -4.212 -2.518 1.00 88.88 84 ARG A CA 1
ATOM 633 C C . ARG A 1 84 ? 13.423 -3.063 -3.340 1.00 88.88 84 ARG A C 1
ATOM 635 O O . ARG A 1 84 ? 14.540 -3.163 -3.843 1.00 88.88 84 ARG A O 1
ATOM 642 N N . SER A 1 85 ? 12.675 -1.974 -3.492 1.00 77.19 85 SER A N 1
ATOM 643 C CA . SER A 1 85 ? 13.002 -0.860 -4.396 1.00 77.19 85 SER A CA 1
ATOM 644 C C . SER A 1 85 ? 14.382 -0.224 -4.176 1.00 77.19 85 SER A C 1
ATOM 646 O O . SER A 1 85 ? 14.979 0.262 -5.130 1.00 77.19 85 SER A O 1
ATOM 648 N N . THR A 1 86 ? 14.917 -0.249 -2.949 1.00 74.75 86 THR A N 1
ATOM 649 C CA . THR A 1 86 ? 16.238 0.320 -2.612 1.00 74.75 86 THR A CA 1
ATOM 650 C C . THR A 1 86 ? 17.293 -0.744 -2.282 1.00 74.75 86 THR A C 1
ATOM 652 O O . THR A 1 86 ? 18.216 -0.476 -1.514 1.00 74.75 86 THR A O 1
ATOM 655 N N . GLY A 1 87 ? 17.117 -1.985 -2.745 1.00 80.31 87 GLY A N 1
ATOM 656 C CA . GLY A 1 87 ? 17.997 -3.120 -2.424 1.00 80.31 87 GLY A CA 1
ATOM 657 C C . GLY A 1 87 ? 17.805 -3.715 -1.021 1.00 80.31 87 GLY A C 1
ATOM 658 O O . GLY A 1 87 ? 18.225 -4.840 -0.772 1.00 80.31 87 GLY A O 1
ATOM 659 N N . GLN A 1 88 ? 17.116 -3.006 -0.125 1.00 86.62 88 GLN A N 1
ATOM 660 C CA . GLN A 1 88 ? 16.668 -3.503 1.178 1.00 86.62 88 GLN A CA 1
ATOM 661 C C . GLN A 1 88 ? 15.175 -3.821 1.122 1.00 86.62 88 GLN A C 1
ATOM 663 O O . GLN A 1 88 ? 14.429 -3.146 0.410 1.00 86.62 88 GLN A O 1
ATOM 668 N N . ARG A 1 89 ? 14.737 -4.841 1.870 1.00 91.88 89 ARG A N 1
ATOM 669 C CA . ARG A 1 89 ? 13.313 -5.185 1.976 1.00 91.88 89 ARG A CA 1
ATOM 670 C C . ARG A 1 89 ? 12.635 -4.213 2.942 1.00 91.88 89 ARG A C 1
ATOM 672 O O . ARG A 1 89 ? 12.980 -4.192 4.120 1.00 91.88 89 ARG A O 1
ATOM 679 N N . HIS A 1 90 ? 11.670 -3.440 2.452 1.00 94.62 90 HIS A N 1
ATOM 680 C CA . HIS A 1 90 ? 10.840 -2.551 3.267 1.00 94.62 90 HIS A CA 1
ATOM 681 C C . HIS A 1 90 ? 9.434 -3.124 3.376 1.00 94.62 90 HIS A C 1
ATOM 683 O O . HIS A 1 90 ? 8.918 -3.692 2.420 1.00 94.62 90 HIS A O 1
ATOM 689 N N . ALA A 1 91 ? 8.833 -2.992 4.555 1.00 95.81 91 ALA A N 1
ATOM 690 C CA . ALA A 1 91 ? 7.444 -3.359 4.798 1.00 95.81 91 ALA A CA 1
ATOM 691 C C . ALA A 1 91 ? 6.583 -2.095 4.853 1.00 95.81 91 ALA A C 1
ATOM 693 O O . ALA A 1 91 ? 6.976 -1.100 5.463 1.00 95.81 91 ALA A O 1
ATOM 694 N N . HIS A 1 92 ? 5.401 -2.149 4.261 1.00 97.06 92 HIS A N 1
ATOM 695 C CA . HIS A 1 92 ? 4.435 -1.062 4.205 1.00 97.06 92 HIS A CA 1
ATOM 696 C C . HIS A 1 92 ? 3.056 -1.609 4.551 1.00 97.06 92 HIS A C 1
ATOM 698 O O . HIS A 1 92 ? 2.654 -2.630 4.002 1.00 97.06 92 HIS A O 1
ATOM 704 N N . ILE A 1 93 ? 2.331 -0.947 5.451 1.00 97.25 93 ILE A N 1
ATOM 705 C CA . ILE A 1 93 ? 0.971 -1.362 5.806 1.00 97.25 93 ILE A CA 1
ATOM 706 C C . ILE A 1 93 ? -0.016 -0.512 5.026 1.00 97.25 93 ILE A C 1
ATOM 708 O O . ILE A 1 93 ? -0.050 0.711 5.185 1.00 97.25 93 ILE A O 1
ATOM 712 N N . VAL A 1 94 ? -0.805 -1.176 4.187 1.00 96.69 94 VAL A N 1
ATOM 713 C CA . VAL A 1 94 ? -1.775 -0.563 3.276 1.00 96.69 94 VAL A CA 1
ATOM 714 C C . VAL A 1 94 ? -3.191 -0.968 3.663 1.00 96.69 94 VAL A C 1
ATOM 716 O O . VAL A 1 94 ? -3.409 -2.065 4.175 1.00 96.69 94 VAL A O 1
ATOM 719 N N . MET A 1 95 ? -4.147 -0.070 3.440 1.00 96.06 95 MET A N 1
ATOM 720 C CA . MET A 1 95 ? -5.569 -0.356 3.629 1.00 96.06 95 MET A CA 1
ATOM 721 C C . MET A 1 95 ? -6.104 -1.095 2.404 1.00 96.06 95 MET A C 1
ATOM 723 O O . MET A 1 95 ? -5.801 -0.704 1.277 1.00 96.06 95 MET A O 1
ATOM 727 N N . LEU A 1 96 ? -6.876 -2.152 2.635 1.00 94.25 96 LEU A N 1
ATOM 728 C CA . LEU A 1 96 ? -7.537 -2.915 1.587 1.00 94.25 96 LEU A CA 1
ATOM 729 C C . LEU A 1 96 ? -8.950 -2.383 1.383 1.00 94.25 96 LEU A C 1
ATOM 731 O O . LEU A 1 96 ? -9.704 -2.246 2.345 1.00 94.25 96 LEU A O 1
ATOM 735 N N . ASP A 1 97 ? -9.302 -2.142 0.126 1.00 84.81 97 ASP A N 1
ATOM 736 C CA . ASP A 1 97 ? -10.691 -1.952 -0.272 1.00 84.81 97 ASP A CA 1
ATOM 737 C C . ASP A 1 97 ? -11.414 -3.317 -0.216 1.00 84.81 97 ASP A C 1
ATOM 739 O O . ASP A 1 97 ? -10.836 -4.318 -0.662 1.00 84.81 97 ASP A O 1
ATOM 743 N N . PRO A 1 98 ? -12.633 -3.400 0.351 1.00 79.19 98 PRO A N 1
ATOM 744 C CA . PRO A 1 98 ? -13.379 -4.654 0.468 1.00 79.19 98 PRO A CA 1
ATOM 745 C C . PRO A 1 98 ? -13.643 -5.351 -0.875 1.00 79.19 98 PRO A C 1
ATOM 747 O O . PRO A 1 98 ? -13.708 -6.579 -0.898 1.00 79.19 98 PRO A O 1
ATOM 750 N N . GLU A 1 99 ? -13.724 -4.602 -1.975 1.00 81.50 99 GLU A N 1
ATOM 751 C CA . GLU A 1 99 ? -13.971 -5.126 -3.323 1.00 81.50 99 GLU A CA 1
ATOM 752 C C . GLU A 1 99 ? -12.701 -5.687 -3.981 1.00 81.50 99 GLU A C 1
ATOM 754 O O . GLU A 1 99 ? -12.761 -6.381 -4.998 1.00 81.50 99 GLU A O 1
ATOM 759 N N . THR A 1 100 ? -11.520 -5.400 -3.424 1.00 82.69 100 THR A N 1
ATOM 760 C CA . THR A 1 100 ? -10.260 -5.883 -3.995 1.00 82.69 100 THR A CA 1
ATOM 761 C C . THR A 1 100 ? -9.959 -7.300 -3.508 1.00 82.69 100 THR A C 1
ATOM 763 O O . THR A 1 100 ? -9.600 -7.516 -2.349 1.00 82.69 100 THR A O 1
ATOM 766 N N . SER A 1 101 ? -10.045 -8.273 -4.418 1.00 88.25 101 SER A N 1
ATOM 767 C CA . SER A 1 101 ? -9.562 -9.635 -4.173 1.00 88.25 101 SER A CA 1
ATOM 768 C C . SER A 1 101 ? -8.033 -9.670 -4.213 1.00 88.25 101 SER A C 1
ATOM 770 O O . SER A 1 101 ? -7.433 -9.363 -5.243 1.00 88.25 101 SER A O 1
ATOM 772 N N . LEU A 1 102 ? -7.416 -10.037 -3.090 1.00 92.44 102 LEU A N 1
ATOM 773 C CA . LEU A 1 102 ? -5.968 -10.120 -2.899 1.00 92.44 102 LEU A CA 1
ATOM 774 C C . LE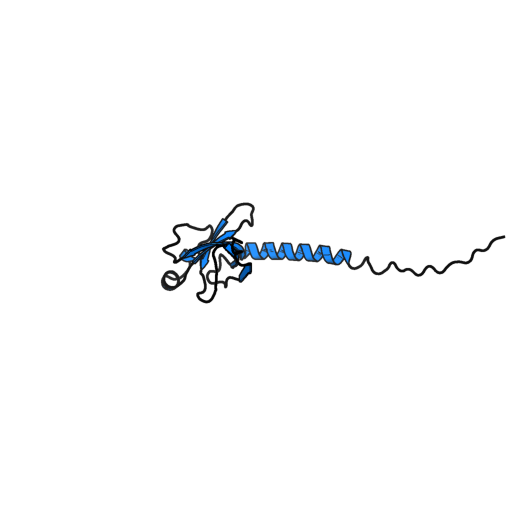U A 1 102 ? -5.610 -11.403 -2.164 1.00 92.44 102 LEU A C 1
ATOM 776 O O . LEU A 1 102 ? -6.260 -11.757 -1.177 1.00 92.44 102 LEU A O 1
ATOM 780 N N . GLU A 1 103 ? -4.535 -12.040 -2.605 1.00 94.12 103 GLU A N 1
ATOM 781 C CA . GLU A 1 103 ? -3.990 -13.249 -2.000 1.00 94.12 103 GLU A CA 1
ATOM 782 C C . GLU A 1 103 ? -2.574 -13.016 -1.460 1.00 94.12 103 GLU A C 1
ATOM 784 O O . GLU A 1 103 ? -1.853 -12.092 -1.853 1.00 94.12 103 GLU A O 1
ATOM 789 N N . LEU A 1 104 ? -2.163 -13.863 -0.513 1.00 95.38 104 LEU A N 1
ATOM 790 C CA . LEU A 1 104 ? -0.776 -13.886 -0.055 1.00 95.38 104 LEU A CA 1
ATOM 791 C C . LEU A 1 104 ? 0.132 -14.303 -1.218 1.00 95.38 104 LEU A C 1
ATOM 793 O O . LEU A 1 104 ? -0.114 -15.316 -1.863 1.00 95.38 104 LEU A O 1
ATOM 797 N N . GLY A 1 105 ? 1.202 -13.546 -1.444 1.00 95.94 105 GLY A N 1
ATOM 798 C CA . GLY A 1 105 ? 2.144 -13.742 -2.545 1.00 95.94 105 GLY A CA 1
ATOM 799 C C . GLY A 1 105 ? 1.815 -12.945 -3.810 1.00 95.94 105 GLY A C 1
ATOM 800 O O . GLY A 1 105 ? 2.637 -12.925 -4.728 1.00 95.94 105 GLY A O 1
ATOM 801 N N . ASP A 1 106 ? 0.669 -12.258 -3.871 1.00 96.50 106 ASP A N 1
ATOM 802 C CA . ASP A 1 106 ? 0.345 -11.381 -4.998 1.00 96.50 106 ASP A CA 1
ATOM 803 C C . ASP A 1 106 ? 1.383 -10.262 -5.131 1.00 96.50 106 ASP A C 1
ATOM 805 O O . ASP A 1 106 ? 1.763 -9.616 -4.148 1.00 96.50 106 ASP A O 1
ATOM 809 N N . ILE A 1 107 ? 1.808 -9.992 -6.367 1.00 96.44 107 ILE A N 1
ATOM 810 C CA . ILE A 1 107 ? 2.600 -8.807 -6.692 1.00 96.44 107 ILE A CA 1
ATOM 811 C C . ILE A 1 107 ? 1.640 -7.695 -7.070 1.00 96.44 107 ILE A C 1
ATOM 813 O O . ILE A 1 107 ? 0.869 -7.810 -8.025 1.00 96.44 107 ILE A O 1
ATOM 817 N N . VAL A 1 108 ? 1.712 -6.594 -6.335 1.00 96.62 108 VAL A N 1
ATOM 818 C CA . VAL A 1 108 ? 0.765 -5.489 -6.440 1.00 96.62 108 VAL A CA 1
ATOM 819 C C . VAL A 1 108 ? 1.478 -4.157 -6.575 1.00 96.62 108 VAL A C 1
ATOM 821 O O . VAL A 1 108 ? 2.644 -4.025 -6.207 1.00 96.62 108 VAL A O 1
ATOM 824 N N . SER A 1 109 ? 0.751 -3.149 -7.047 1.00 95.94 109 SER A N 1
ATOM 825 C CA . SER A 1 109 ? 1.166 -1.751 -7.029 1.00 95.94 109 SER A CA 1
ATOM 826 C C . SER A 1 109 ? 0.112 -0.883 -6.348 1.00 95.94 109 SER A C 1
ATOM 828 O O . SER A 1 109 ? -1.070 -0.941 -6.691 1.00 95.94 109 SER A O 1
ATOM 830 N N . THR A 1 110 ? 0.530 -0.073 -5.377 1.00 96.75 110 THR A N 1
ATOM 831 C CA . THR A 1 110 ? -0.340 0.899 -4.697 1.00 96.75 110 THR A CA 1
ATOM 832 C C . THR A 1 110 ? 0.467 2.062 -4.120 1.00 96.75 110 THR A C 1
ATOM 834 O O . THR A 1 110 ? 1.701 2.037 -4.108 1.00 96.75 110 THR A O 1
ATOM 837 N N . ASN A 1 111 ? -0.221 3.095 -3.639 1.00 96.81 111 ASN A N 1
ATOM 838 C CA . ASN A 1 111 ? 0.390 4.211 -2.938 1.00 96.81 111 ASN A CA 1
ATOM 839 C C . ASN A 1 111 ? 0.393 3.965 -1.423 1.00 96.81 111 ASN A C 1
ATOM 841 O O . ASN A 1 111 ? -0.657 3.879 -0.793 1.00 96.81 111 ASN A O 1
ATOM 845 N N . VAL A 1 112 ? 1.583 3.891 -0.828 1.00 96.00 112 VAL A N 1
ATOM 846 C CA . VAL A 1 112 ? 1.763 3.546 0.594 1.00 96.00 112 VAL A CA 1
ATOM 847 C C . VAL A 1 112 ? 1.713 4.754 1.536 1.00 96.00 112 VAL A C 1
ATOM 849 O O . VAL A 1 112 ? 1.895 4.597 2.744 1.00 96.00 112 VAL A O 1
ATOM 852 N N . VAL A 1 113 ? 1.522 5.956 0.984 1.00 95.50 113 VAL A N 1
ATOM 853 C CA . VAL A 1 113 ? 1.401 7.227 1.720 1.00 95.50 113 VAL A CA 1
ATOM 854 C C . VAL A 1 113 ? -0.038 7.746 1.662 1.00 95.50 113 VAL A C 1
ATOM 856 O O . VAL A 1 113 ? -0.566 8.235 2.657 1.00 95.50 113 VAL A O 1
ATOM 859 N N . ARG A 1 114 ? -0.700 7.611 0.508 1.00 95.31 114 ARG A N 1
ATOM 860 C CA . ARG A 1 114 ? -2.112 7.949 0.308 1.00 95.31 114 ARG A CA 1
ATOM 861 C C . ARG A 1 114 ? -2.984 6.728 0.598 1.00 95.31 114 ARG A C 1
ATOM 863 O O . ARG A 1 114 ? -3.327 5.966 -0.305 1.00 95.31 114 ARG A O 1
ATOM 870 N N . CYS A 1 115 ? -3.331 6.552 1.865 1.00 93.94 115 CYS A N 1
ATOM 871 C CA . CYS A 1 115 ? -4.160 5.441 2.325 1.00 93.94 115 CYS A CA 1
ATOM 872 C C . CYS A 1 115 ? -5.525 5.415 1.622 1.00 93.94 115 CYS A C 1
ATOM 874 O O . CYS A 1 115 ? -6.094 6.466 1.335 1.00 93.94 115 CYS A O 1
ATOM 876 N N . GLY A 1 116 ? -6.009 4.214 1.295 1.00 91.56 116 GLY A N 1
ATOM 877 C CA . GLY A 1 116 ? -7.225 4.016 0.495 1.00 91.56 116 GLY A CA 1
ATOM 878 C C . GLY A 1 116 ? -7.015 4.123 -1.018 1.00 91.56 116 GLY A C 1
ATOM 879 O O . GLY A 1 116 ? -7.971 4.002 -1.775 1.00 91.56 116 GLY A O 1
ATOM 880 N N . THR A 1 117 ? -5.778 4.330 -1.489 1.00 94.00 117 THR A N 1
ATOM 881 C CA . THR A 1 117 ? -5.485 4.214 -2.924 1.00 94.00 117 THR A CA 1
ATOM 882 C C . THR A 1 117 ? -5.773 2.781 -3.393 1.00 94.00 117 THR A C 1
ATOM 884 O O . THR A 1 117 ? -5.231 1.848 -2.790 1.00 94.00 117 THR A O 1
ATOM 887 N N . PRO A 1 118 ? -6.560 2.589 -4.472 1.00 93.06 118 PRO A N 1
ATOM 888 C CA . PRO A 1 118 ? -6.871 1.263 -4.989 1.00 93.06 118 PRO A CA 1
ATOM 889 C C . PRO A 1 118 ? -5.611 0.456 -5.288 1.00 93.06 118 PRO A C 1
ATOM 891 O O . PRO A 1 118 ? -4.652 0.961 -5.882 1.00 93.06 118 PRO A O 1
ATOM 894 N N . ILE A 1 119 ? -5.625 -0.809 -4.884 1.00 95.50 119 ILE A N 1
ATOM 895 C CA . ILE A 1 119 ? -4.505 -1.719 -5.093 1.00 95.50 119 ILE A CA 1
ATOM 896 C C . ILE A 1 119 ? -4.653 -2.365 -6.465 1.00 95.50 119 ILE A C 1
ATOM 898 O O . ILE A 1 119 ? -5.683 -2.951 -6.787 1.00 95.50 119 ILE A O 1
ATOM 902 N N . ARG A 1 120 ? -3.607 -2.259 -7.285 1.00 95.00 120 ARG A N 1
ATOM 903 C CA . ARG A 1 120 ? -3.548 -2.905 -8.598 1.00 95.00 120 ARG A CA 1
ATOM 904 C C . ARG A 1 120 ? -2.780 -4.209 -8.479 1.00 95.00 120 ARG A C 1
ATOM 906 O O . ARG A 1 120 ? -1.578 -4.175 -8.221 1.00 95.00 120 ARG A O 1
ATOM 913 N N . VAL A 1 121 ? -3.445 -5.337 -8.697 1.00 95.38 121 VAL A N 1
ATOM 914 C CA . VAL A 1 121 ? -2.764 -6.632 -8.811 1.00 95.38 121 VAL A CA 1
ATOM 915 C C . VAL A 1 121 ? -2.053 -6.697 -10.161 1.00 95.38 121 VAL A C 1
ATOM 917 O O . VAL A 1 121 ? -2.671 -6.502 -11.205 1.00 95.38 121 VAL A O 1
ATOM 920 N N . LEU A 1 122 ? -0.740 -6.918 -10.136 1.00 94.81 122 LEU A N 1
ATOM 921 C CA . LEU A 1 122 ? 0.092 -7.059 -11.333 1.00 94.81 122 LEU A CA 1
ATOM 922 C C . LEU A 1 122 ? 0.272 -8.528 -11.715 1.00 94.81 122 LEU A C 1
ATOM 924 O O . LEU A 1 122 ? 0.310 -8.862 -12.897 1.00 94.81 122 LEU A O 1
ATOM 928 N N . SER A 1 123 ? 0.383 -9.403 -10.717 1.00 94.75 123 SER A N 1
ATOM 929 C CA . SER A 1 123 ? 0.377 -10.850 -10.907 1.00 94.75 123 SER A CA 1
ATOM 930 C C . SER A 1 123 ? -0.090 -11.547 -9.641 1.00 94.75 123 SER A C 1
ATOM 932 O O . SER A 1 123 ? 0.368 -11.193 -8.553 1.00 94.75 123 SER A O 1
ATOM 934 N N . HIS A 1 124 ? -0.927 -12.567 -9.798 1.00 94.50 124 HIS A N 1
ATOM 935 C CA . HIS A 1 124 ? -1.329 -13.404 -8.678 1.00 94.50 124 HIS A CA 1
ATOM 936 C C . HIS A 1 124 ? -0.207 -14.334 -8.221 1.00 94.50 124 HIS A C 1
ATOM 938 O O . HIS A 1 124 ? 0.668 -14.706 -9.017 1.00 94.50 124 HIS A O 1
ATOM 944 N N . ALA A 1 125 ? -0.250 -14.726 -6.949 1.00 86.69 125 ALA A N 1
ATOM 945 C CA . ALA A 1 125 ? 0.578 -15.795 -6.424 1.00 86.69 125 ALA A CA 1
ATOM 946 C C . ALA A 1 125 ? 0.442 -17.033 -7.324 1.00 86.69 125 ALA A C 1
ATOM 948 O O . ALA A 1 125 ? -0.657 -17.487 -7.649 1.00 86.69 125 ALA A O 1
ATOM 949 N N . ARG A 1 126 ? 1.569 -17.590 -7.780 1.00 79.56 126 ARG A N 1
ATOM 950 C CA . ARG A 1 126 ? 1.518 -18.864 -8.502 1.00 79.56 126 ARG A CA 1
ATOM 951 C C . ARG A 1 126 ? 1.093 -19.941 -7.516 1.00 79.56 126 ARG A C 1
ATOM 953 O O . ARG A 1 126 ? 1.777 -20.146 -6.514 1.00 79.56 126 ARG A O 1
ATOM 960 N N . ALA A 1 127 ? 0.006 -20.642 -7.830 1.00 64.69 127 ALA A N 1
ATOM 961 C CA . ALA A 1 127 ? -0.349 -21.858 -7.119 1.00 64.69 127 ALA A CA 1
ATOM 962 C C . ALA A 1 127 ? 0.869 -22.801 -7.131 1.00 64.69 127 ALA A C 1
ATOM 964 O O . ALA A 1 127 ? 1.483 -22.972 -8.193 1.00 64.69 127 ALA A O 1
ATOM 965 N N . PRO A 1 128 ? 1.261 -23.388 -5.988 1.00 59.03 128 PRO A N 1
ATOM 966 C CA . PRO A 1 128 ? 2.284 -24.417 -5.998 1.00 59.03 128 PRO A CA 1
ATOM 967 C C . PRO A 1 128 ? 1.789 -25.549 -6.900 1.00 59.03 128 PRO A C 1
ATOM 969 O O . PRO A 1 128 ? 0.742 -26.144 -6.650 1.00 59.03 128 PRO A O 1
ATOM 972 N N . HIS A 1 129 ? 2.515 -25.805 -7.987 1.00 57.19 129 HIS A N 1
ATOM 973 C CA . HIS A 1 129 ? 2.340 -27.033 -8.749 1.00 57.19 129 HIS A CA 1
ATOM 974 C C . HIS A 1 129 ? 2.738 -28.176 -7.811 1.00 57.19 129 HIS A C 1
ATOM 976 O O . HIS A 1 129 ? 3.903 -28.261 -7.419 1.00 57.19 129 HIS A O 1
ATOM 982 N N . GLY A 1 130 ? 1.736 -28.935 -7.361 1.00 47.22 130 GLY A N 1
ATOM 983 C CA . GLY A 1 130 ? 1.909 -30.110 -6.507 1.00 47.22 130 GLY A CA 1
ATOM 984 C C . GLY A 1 130 ? 2.631 -31.249 -7.206 1.00 47.22 130 GLY A C 1
ATOM 985 O O . GLY A 1 130 ? 2.634 -31.273 -8.459 1.00 47.22 130 GLY A O 1
#